Protein AF-A0A3Q0J5Z3-F1 (afdb_monomer_lite)

Structure (mmCIF, N/CA/C/O backbone):
data_AF-A0A3Q0J5Z3-F1
#
_entry.id   AF-A0A3Q0J5Z3-F1
#
loop_
_atom_site.group_PDB
_atom_site.id
_atom_site.type_symbol
_atom_site.label_atom_id
_atom_site.label_alt_id
_atom_site.label_comp_id
_atom_site.label_asym_id
_atom_site.label_entity_id
_atom_site.label_seq_id
_atom_site.pdbx_PDB_ins_code
_atom_site.Cartn_x
_atom_site.Cartn_y
_atom_site.Cartn_z
_atom_site.occupancy
_atom_site.B_iso_or_equiv
_atom_site.auth_seq_id
_atom_site.auth_comp_id
_atom_site.auth_asym_id
_atom_site.auth_atom_id
_atom_site.pdbx_PDB_model_num
ATOM 1 N N . MET A 1 1 ? -0.106 -13.031 11.931 1.00 62.97 1 MET A N 1
ATOM 2 C CA . MET A 1 1 ? -0.345 -12.508 13.296 1.00 62.97 1 MET A CA 1
ATOM 3 C C . MET A 1 1 ? 0.095 -11.054 13.421 1.00 62.97 1 MET A C 1
ATOM 5 O O . MET A 1 1 ? -0.716 -10.249 13.843 1.00 62.97 1 MET A O 1
ATOM 9 N N . ARG A 1 2 ? 1.310 -10.703 12.974 1.00 86.50 2 ARG A N 1
ATOM 10 C CA . ARG A 1 2 ? 1.838 -9.328 13.025 1.00 86.50 2 ARG A CA 1
ATOM 11 C C . ARG A 1 2 ? 0.984 -8.279 12.298 1.00 86.50 2 ARG A C 1
ATOM 13 O O . ARG A 1 2 ? 0.649 -7.278 12.906 1.00 86.50 2 ARG A O 1
ATOM 20 N N . ASP A 1 3 ? 0.550 -8.560 11.065 1.00 90.50 3 ASP A N 1
ATOM 21 C CA . ASP A 1 3 ? -0.292 -7.625 10.293 1.00 90.50 3 ASP A CA 1
ATOM 22 C C . ASP A 1 3 ? -1.562 -7.201 11.041 1.00 90.50 3 ASP A C 1
ATOM 24 O O . ASP A 1 3 ? -1.978 -6.062 10.924 1.00 90.50 3 A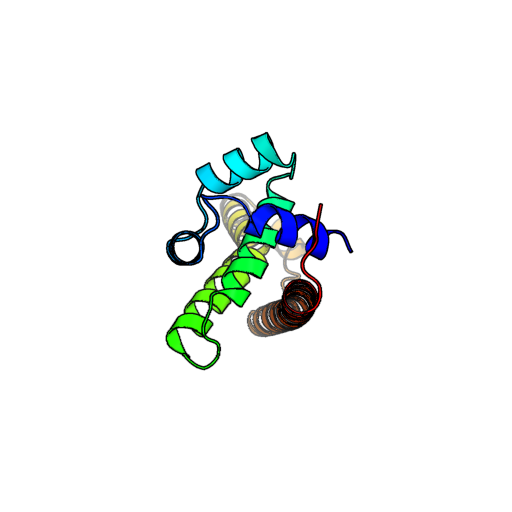SP A O 1
ATOM 28 N N . TYR A 1 4 ? -2.172 -8.102 11.815 1.00 91.50 4 TYR A N 1
ATOM 29 C CA . TYR A 1 4 ? -3.366 -7.792 12.602 1.00 91.50 4 TYR A CA 1
ATOM 30 C C . TYR A 1 4 ? -3.065 -6.754 13.690 1.00 91.50 4 TYR A C 1
ATOM 32 O O . TYR A 1 4 ? -3.747 -5.740 13.753 1.00 91.50 4 TYR A O 1
ATOM 40 N N . VAL A 1 5 ? -2.007 -6.964 14.480 1.00 91.25 5 VAL A N 1
ATOM 41 C CA . VAL A 1 5 ? -1.611 -6.040 15.557 1.00 91.25 5 VAL A CA 1
ATOM 42 C C . VAL A 1 5 ? -1.190 -4.686 14.984 1.00 91.25 5 VAL A C 1
ATOM 44 O O . VAL A 1 5 ? -1.669 -3.648 15.435 1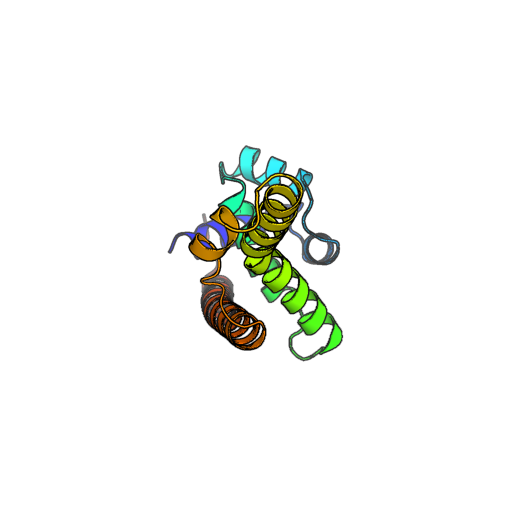.00 91.25 5 VAL A O 1
ATOM 47 N N . ASP A 1 6 ? -0.344 -4.695 13.949 1.00 93.06 6 ASP A N 1
ATOM 48 C CA . ASP A 1 6 ? 0.153 -3.471 13.316 1.00 93.06 6 ASP A CA 1
ATOM 49 C C . ASP A 1 6 ? -1.008 -2.655 12.712 1.00 93.06 6 ASP A C 1
ATOM 51 O O . ASP A 1 6 ? -1.075 -1.441 12.890 1.00 93.06 6 ASP A O 1
ATOM 55 N N . VAL A 1 7 ? -1.966 -3.315 12.047 1.00 94.31 7 VAL A N 1
ATOM 56 C CA . VAL A 1 7 ? -3.162 -2.666 11.483 1.00 94.31 7 VAL A CA 1
ATOM 57 C C . VAL A 1 7 ? -4.068 -2.113 12.575 1.00 94.31 7 VAL A C 1
ATOM 59 O O . VAL A 1 7 ? -4.520 -0.977 12.448 1.00 94.31 7 VAL A O 1
ATOM 62 N N . SER A 1 8 ? -4.324 -2.868 13.646 1.00 92.06 8 SER A N 1
ATOM 63 C CA . SER A 1 8 ? -5.169 -2.399 14.747 1.00 92.06 8 SER A CA 1
ATOM 64 C C . SER A 1 8 ? -4.581 -1.191 15.472 1.00 92.06 8 SER A C 1
ATOM 66 O O . SER A 1 8 ? -5.330 -0.296 15.854 1.00 92.06 8 SER A O 1
ATOM 68 N N . ASN A 1 9 ? -3.258 -1.134 15.635 1.00 91.94 9 ASN A N 1
ATOM 69 C CA . ASN A 1 9 ? -2.593 0.017 16.241 1.00 91.94 9 ASN A CA 1
ATOM 70 C C . ASN A 1 9 ? -2.589 1.224 15.295 1.00 91.94 9 ASN A C 1
ATOM 72 O O . ASN A 1 9 ? -2.968 2.317 15.706 1.00 91.94 9 ASN A O 1
ATOM 76 N N . CYS A 1 10 ? -2.253 1.032 14.013 1.00 92.31 10 CYS A N 1
ATOM 77 C CA . CYS A 1 10 ? -2.273 2.122 13.033 1.00 92.31 10 CYS A CA 1
ATOM 78 C C . CYS A 1 10 ? -3.680 2.683 12.790 1.00 92.31 10 CYS A C 1
ATOM 80 O O . CYS A 1 10 ? -3.813 3.871 12.524 1.00 92.31 10 CYS A O 1
ATOM 82 N N . ALA A 1 11 ? -4.734 1.868 12.903 1.00 89.75 11 ALA A N 1
ATOM 83 C CA . ALA A 1 11 ? -6.117 2.324 12.746 1.00 89.75 11 ALA A CA 1
ATOM 84 C C . ALA A 1 11 ? -6.537 3.377 13.790 1.00 89.75 11 ALA A C 1
ATOM 86 O O . ALA A 1 11 ? -7.486 4.118 13.550 1.00 89.75 11 ALA A O 1
ATOM 87 N N . LYS A 1 12 ? -5.843 3.445 14.935 1.00 89.38 12 LYS A N 1
ATOM 88 C CA . LYS A 1 12 ? -6.097 4.416 16.012 1.00 89.38 12 LYS A CA 1
ATOM 89 C C . LYS A 1 12 ? -5.357 5.746 15.800 1.00 89.38 12 LYS A C 1
ATOM 91 O O . LYS A 1 12 ? -5.614 6.703 16.524 1.00 89.38 12 LYS A O 1
ATOM 96 N N . LEU A 1 13 ? -4.444 5.816 14.828 1.00 90.56 13 LEU A N 1
ATOM 97 C CA . LEU A 1 13 ? -3.636 7.005 14.559 1.00 90.56 13 LEU A CA 1
ATOM 98 C C . LEU A 1 13 ? -4.428 8.055 13.774 1.00 90.56 13 LEU A C 1
ATOM 100 O O . LEU A 1 13 ? -5.106 7.754 12.792 1.00 90.56 13 LEU A O 1
ATOM 104 N N . THR A 1 14 ? -4.262 9.321 14.147 1.00 86.31 14 THR A N 1
ATOM 105 C CA . THR A 1 14 ? -4.957 10.462 13.524 1.00 86.31 14 THR A CA 1
ATOM 106 C C . THR A 1 14 ? -4.628 10.637 12.037 1.00 86.31 14 THR A C 1
ATOM 108 O O . THR A 1 14 ? -5.508 10.967 11.245 1.00 86.31 14 THR A O 1
ATOM 111 N N . GLY A 1 15 ? -3.386 10.358 11.622 1.00 86.88 15 GLY A N 1
ATOM 112 C CA . GLY A 1 15 ? -2.942 10.446 10.223 1.00 86.88 15 GLY A CA 1
ATOM 113 C C . GLY A 1 15 ? -3.373 9.273 9.338 1.00 86.88 15 GLY A C 1
ATOM 114 O O . GLY A 1 15 ? -3.012 9.225 8.164 1.00 86.88 15 GLY A O 1
ATOM 115 N N . TRP A 1 16 ? -4.126 8.319 9.889 1.00 92.12 16 TRP A N 1
ATOM 116 C CA . TRP A 1 16 ? -4.512 7.068 9.234 1.00 92.12 16 TRP A CA 1
ATOM 117 C C . TRP A 1 16 ? -6.029 6.935 9.057 1.00 92.12 16 TRP A C 1
ATOM 119 O O . TRP A 1 16 ? -6.544 5.834 8.856 1.00 92.12 16 TRP A O 1
ATOM 129 N N . SER A 1 17 ? -6.743 8.066 9.081 1.00 90.81 17 SER A N 1
ATOM 130 C CA . SER A 1 17 ? -8.174 8.120 8.787 1.00 90.81 17 SER A CA 1
ATOM 131 C C . SER A 1 17 ? -8.485 7.660 7.358 1.00 90.81 17 SER A C 1
ATOM 133 O O . SER A 1 17 ? -7.624 7.639 6.470 1.00 90.81 17 SER A O 1
ATOM 135 N N . LYS A 1 18 ? -9.753 7.322 7.107 1.00 90.62 18 LYS A N 1
ATOM 136 C CA . LYS A 1 18 ? -10.231 6.884 5.790 1.00 90.62 18 LYS A CA 1
ATOM 137 C C . LYS A 1 18 ? -9.880 7.890 4.689 1.00 90.62 18 LYS A C 1
ATOM 139 O O . LYS A 1 18 ? -9.452 7.492 3.608 1.00 90.62 18 LYS A O 1
ATOM 144 N N . GLU A 1 19 ? -10.022 9.177 4.971 1.00 91.19 19 GLU A N 1
ATOM 145 C CA . GLU A 1 19 ? -9.778 10.281 4.042 1.00 91.19 19 GLU A CA 1
ATOM 146 C C . GLU A 1 19 ? -8.290 10.378 3.684 1.00 91.19 19 GLU A C 1
ATOM 148 O O . GLU A 1 19 ? -7.945 10.490 2.507 1.00 91.19 19 GLU A O 1
ATOM 153 N N . GLN A 1 20 ? -7.405 10.249 4.678 1.00 92.25 20 GLN A N 1
ATOM 154 C CA . GLN A 1 20 ? -5.952 10.267 4.472 1.00 92.25 20 GLN A CA 1
ATOM 155 C C . GLN A 1 20 ? -5.481 9.046 3.678 1.00 92.25 20 GLN A C 1
ATOM 157 O O . GLN A 1 20 ? -4.701 9.167 2.733 1.00 92.25 20 GLN A O 1
ATOM 162 N N . LEU A 1 21 ? -6.027 7.866 3.989 1.00 93.25 21 LEU A N 1
ATOM 163 C CA . LEU A 1 21 ? -5.771 6.651 3.217 1.00 93.25 21 LEU A CA 1
ATOM 164 C C . LEU A 1 21 ? -6.191 6.843 1.754 1.00 93.25 21 LEU A C 1
ATOM 166 O O . LEU A 1 21 ? -5.480 6.413 0.841 1.00 93.25 21 LEU A O 1
ATOM 170 N N . VAL A 1 22 ? -7.333 7.500 1.521 1.00 90.88 22 VAL A N 1
ATOM 171 C CA . VAL A 1 22 ? -7.837 7.778 0.174 1.00 90.88 22 VAL A CA 1
ATOM 172 C C . VAL A 1 22 ? -6.943 8.736 -0.599 1.00 90.88 22 VAL A C 1
ATOM 174 O O . VAL A 1 22 ? -6.646 8.448 -1.763 1.00 90.88 22 VAL A O 1
ATOM 177 N N . ALA A 1 23 ? -6.487 9.806 0.055 1.00 91.44 23 ALA A N 1
ATOM 178 C CA . ALA A 1 23 ? -5.604 10.820 -0.514 1.00 91.44 23 ALA A CA 1
ATOM 179 C C . ALA A 1 23 ? -4.252 10.245 -0.968 1.00 91.44 23 ALA A C 1
ATOM 181 O O . ALA A 1 23 ? -3.683 10.699 -1.961 1.00 91.44 23 ALA A O 1
ATOM 182 N N . GLY A 1 24 ? -3.767 9.204 -0.291 1.00 91.62 24 GLY A N 1
ATOM 183 C CA . GLY A 1 24 ? -2.608 8.436 -0.716 1.00 91.62 24 GLY A CA 1
ATOM 184 C C . GLY A 1 24 ? -1.555 8.290 0.372 1.00 91.62 24 GLY A C 1
ATOM 185 O O . GLY A 1 24 ? -1.586 8.926 1.417 1.00 91.62 24 GLY A O 1
ATOM 186 N N . TYR A 1 25 ? -0.581 7.427 0.106 1.00 93.31 25 TYR A N 1
ATOM 187 C CA . TYR A 1 25 ? 0.488 7.149 1.055 1.00 93.31 25 TYR A CA 1
ATOM 188 C C . TYR A 1 25 ? 1.562 8.236 1.025 1.00 93.31 25 TYR A C 1
ATOM 190 O O . TYR A 1 25 ? 2.227 8.417 0.000 1.00 93.31 25 TYR A O 1
ATOM 198 N N . THR A 1 26 ? 1.768 8.906 2.157 1.00 93.38 26 THR A N 1
ATOM 199 C CA . THR A 1 26 ? 2.715 10.019 2.280 1.00 93.38 26 THR A CA 1
ATOM 200 C C . THR A 1 26 ? 3.911 9.668 3.177 1.00 93.38 26 THR A C 1
ATOM 202 O O . THR A 1 26 ? 3.804 8.808 4.055 1.00 93.38 26 THR A O 1
ATOM 205 N N . PRO A 1 27 ? 5.062 10.352 3.022 1.00 92.31 27 PRO A N 1
ATOM 206 C CA . PRO A 1 27 ? 6.192 10.208 3.947 1.00 92.31 27 PRO A CA 1
ATOM 207 C C . PRO A 1 27 ? 5.854 10.597 5.395 1.00 92.31 27 PRO A C 1
ATOM 209 O O . PRO A 1 27 ? 6.472 10.089 6.326 1.00 92.31 27 PRO A O 1
ATOM 212 N N . ALA A 1 28 ? 4.859 11.466 5.603 1.00 92.12 28 ALA A N 1
ATOM 213 C CA . ALA A 1 28 ? 4.388 11.825 6.938 1.00 92.12 28 ALA A CA 1
ATOM 214 C C . ALA A 1 28 ? 3.762 10.622 7.663 1.00 92.12 28 ALA A C 1
ATOM 216 O O . ALA A 1 28 ? 4.041 10.413 8.841 1.00 92.12 28 ALA A O 1
ATOM 217 N N . MET A 1 29 ? 3.007 9.777 6.946 1.00 93.25 29 MET A N 1
ATOM 218 C CA . MET A 1 29 ? 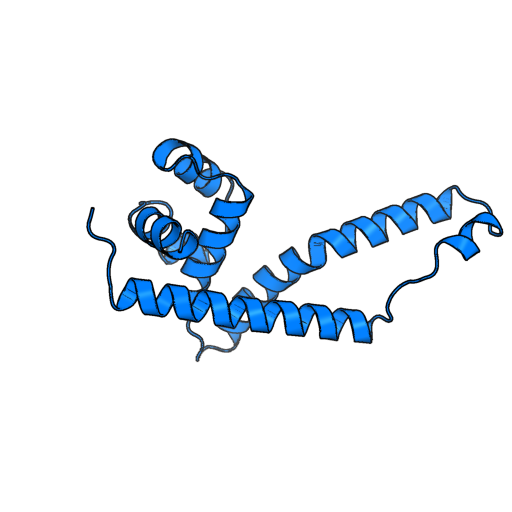2.461 8.532 7.504 1.00 93.25 29 MET A CA 1
ATOM 219 C C . MET A 1 29 ? 3.573 7.562 7.922 1.00 93.25 29 MET A C 1
ATOM 221 O O . MET A 1 29 ? 3.468 6.921 8.965 1.00 93.25 29 MET A O 1
ATOM 225 N N . GLU A 1 30 ? 4.651 7.467 7.130 1.00 93.50 30 GLU A N 1
ATOM 226 C CA . GLU A 1 30 ? 5.839 6.666 7.477 1.00 93.50 30 GLU A CA 1
ATOM 227 C C . GLU A 1 30 ? 6.488 7.162 8.765 1.00 93.50 30 GLU A C 1
ATOM 229 O O . GLU A 1 30 ? 6.782 6.362 9.652 1.00 93.50 30 GLU A O 1
ATOM 234 N N . LYS A 1 31 ? 6.691 8.480 8.863 1.00 93.31 31 LYS A N 1
ATOM 235 C CA . LYS A 1 31 ? 7.298 9.118 10.028 1.00 93.31 31 LYS A CA 1
ATOM 236 C C . LYS A 1 31 ? 6.462 8.881 11.285 1.00 93.31 31 LYS A C 1
ATOM 238 O O . LYS A 1 31 ? 7.014 8.420 12.277 1.00 93.31 31 LYS A O 1
ATOM 243 N N . GLN A 1 32 ? 5.148 9.099 11.213 1.00 93.50 32 GLN A N 1
ATOM 244 C CA . GLN A 1 32 ? 4.244 8.902 12.347 1.00 93.50 32 GLN A CA 1
ATOM 245 C C . GLN A 1 32 ? 4.314 7.467 12.887 1.00 93.50 32 GLN A C 1
ATOM 247 O O . GLN A 1 32 ? 4.532 7.245 14.074 1.00 93.50 32 GLN A O 1
ATOM 252 N N . VAL A 1 33 ? 4.191 6.472 12.006 1.00 94.06 33 VAL A N 1
ATOM 253 C CA . VAL A 1 33 ? 4.213 5.064 12.423 1.00 94.06 33 VAL A CA 1
ATOM 254 C C . VAL A 1 33 ? 5.587 4.644 12.941 1.00 94.06 33 VAL A C 1
ATOM 256 O O . VAL A 1 33 ? 5.679 3.832 13.863 1.00 94.06 33 VAL A O 1
ATOM 259 N N . TYR A 1 34 ? 6.665 5.182 12.375 1.00 94.00 34 TYR A N 1
ATOM 260 C CA . TYR A 1 34 ? 8.002 4.928 12.893 1.00 94.00 34 TYR A CA 1
ATOM 261 C C . TYR A 1 34 ? 8.196 5.543 14.283 1.00 94.00 34 TYR A C 1
ATOM 263 O O . TYR A 1 34 ? 8.781 4.906 15.153 1.00 94.00 34 TYR A O 1
ATOM 271 N N . GLU A 1 35 ? 7.705 6.756 14.523 1.00 93.44 35 GLU A N 1
ATOM 272 C CA . GLU A 1 35 ? 7.857 7.443 15.805 1.00 93.44 35 GLU A CA 1
ATOM 273 C C . GLU A 1 35 ? 7.026 6.779 16.907 1.00 93.44 35 GLU A C 1
ATOM 275 O O . GLU A 1 35 ? 7.583 6.463 17.962 1.00 93.44 35 GLU A O 1
ATOM 280 N N . GLU A 1 36 ? 5.755 6.482 16.632 1.00 93.50 36 GLU A N 1
ATOM 281 C CA . GLU A 1 36 ? 4.797 5.971 17.619 1.00 93.50 36 GLU A CA 1
ATOM 282 C C . GLU A 1 36 ? 4.852 4.445 17.793 1.00 93.50 36 GLU A C 1
ATOM 284 O O . GLU A 1 36 ? 4.781 3.945 18.913 1.00 93.50 36 GLU A O 1
ATOM 289 N N . LEU A 1 37 ? 5.012 3.687 16.701 1.00 92.19 37 LEU A N 1
ATOM 290 C CA . LEU A 1 37 ? 4.876 2.220 16.696 1.00 92.19 37 LEU A CA 1
ATOM 291 C C . LEU A 1 37 ? 6.162 1.480 16.304 1.00 92.19 37 LEU A C 1
ATOM 293 O O . LEU A 1 37 ? 6.183 0.249 16.273 1.00 92.19 37 LEU A O 1
ATOM 297 N N . LYS A 1 38 ? 7.240 2.211 15.986 1.00 94.12 38 LYS A N 1
ATOM 298 C CA . LYS A 1 38 ? 8.546 1.658 15.582 1.00 94.12 38 LYS A CA 1
ATOM 299 C C . LYS A 1 38 ? 8.470 0.693 14.388 1.00 94.12 38 LYS A C 1
ATOM 301 O O . LYS A 1 38 ? 9.331 -0.178 14.241 1.00 94.12 38 LYS A O 1
ATOM 306 N N . LEU A 1 39 ? 7.473 0.835 13.505 1.00 94.00 39 LEU A N 1
ATOM 307 C CA . LEU A 1 39 ? 7.387 -0.007 12.305 1.00 94.00 39 LEU A CA 1
ATOM 308 C C . LEU A 1 39 ? 8.307 0.518 11.202 1.00 94.00 39 LEU A C 1
ATOM 310 O O . LEU A 1 39 ? 8.424 1.720 10.964 1.00 94.00 39 LEU A O 1
ATOM 314 N N . CYS A 1 40 ? 8.942 -0.400 10.478 1.00 93.38 40 CYS A N 1
ATOM 315 C CA . CYS A 1 40 ? 9.776 -0.042 9.340 1.00 93.38 40 CYS A CA 1
ATOM 316 C C . CYS A 1 40 ? 8.930 0.341 8.117 1.00 93.38 40 CYS A C 1
ATOM 318 O O . CYS A 1 40 ? 7.763 -0.030 7.982 1.00 93.38 40 CYS A O 1
ATOM 320 N N . LYS A 1 41 ? 9.562 0.992 7.137 1.00 92.56 41 LYS A N 1
ATOM 321 C CA . LYS A 1 41 ? 8.929 1.429 5.883 1.00 92.56 41 LYS A CA 1
ATOM 322 C C . LYS A 1 41 ? 8.126 0.338 5.161 1.00 92.56 41 LYS A C 1
ATOM 324 O O . LYS A 1 41 ? 7.037 0.594 4.653 1.00 92.56 41 LYS A O 1
ATOM 329 N N . LYS A 1 42 ? 8.648 -0.894 5.110 1.00 92.00 42 LYS A N 1
ATOM 330 C CA . LYS A 1 42 ? 7.949 -2.021 4.464 1.00 92.00 42 LYS A CA 1
ATOM 331 C C . LYS A 1 42 ? 6.668 -2.401 5.214 1.00 92.00 42 LYS A C 1
ATOM 333 O O . LYS A 1 42 ? 5.667 -2.710 4.573 1.00 92.00 42 LYS A O 1
ATOM 338 N N . GLN A 1 43 ? 6.700 -2.358 6.546 1.00 93.69 43 GLN A N 1
ATOM 339 C CA . GLN A 1 43 ? 5.548 -2.648 7.402 1.00 93.69 43 GLN A CA 1
ATOM 340 C C . GLN A 1 43 ? 4.506 -1.539 7.298 1.00 93.69 43 GLN A C 1
ATOM 342 O O . GLN A 1 43 ? 3.359 -1.835 6.986 1.00 93.69 43 GLN A O 1
ATOM 347 N N . ALA A 1 44 ? 4.917 -0.273 7.423 1.00 94.75 44 ALA A N 1
ATOM 348 C CA . ALA A 1 44 ? 4.030 0.876 7.250 1.00 94.75 44 ALA A CA 1
ATOM 349 C C . ALA A 1 44 ? 3.305 0.825 5.896 1.00 94.75 44 ALA A C 1
ATOM 351 O O . ALA A 1 44 ? 2.081 0.932 5.832 1.00 94.75 44 ALA A O 1
ATOM 352 N N . ARG A 1 45 ? 4.027 0.536 4.804 1.00 94.69 45 ARG A N 1
ATOM 353 C CA . ARG A 1 45 ? 3.405 0.407 3.481 1.00 94.69 45 ARG A CA 1
ATOM 354 C C . ARG A 1 45 ? 2.380 -0.727 3.411 1.00 94.69 45 ARG A C 1
ATOM 356 O O . ARG A 1 45 ? 1.339 -0.565 2.778 1.00 94.69 45 ARG A O 1
ATOM 363 N N . ARG A 1 46 ? 2.669 -1.872 4.032 1.00 95.00 46 ARG A N 1
ATOM 364 C CA . ARG A 1 46 ? 1.755 -3.021 4.075 1.00 95.00 46 ARG A CA 1
ATOM 365 C C . ARG A 1 46 ? 0.488 -2.694 4.864 1.00 95.00 46 ARG A C 1
ATOM 367 O O . ARG A 1 46 ? -0.606 -2.937 4.368 1.00 95.00 46 ARG A O 1
ATOM 374 N N . VAL A 1 47 ? 0.636 -2.079 6.036 1.00 95.50 47 VAL A N 1
ATOM 375 C CA . VAL A 1 47 ? -0.486 -1.636 6.873 1.00 95.50 47 VAL A CA 1
ATOM 376 C C . VAL A 1 47 ? -1.355 -0.620 6.130 1.00 95.50 47 VAL A C 1
ATOM 378 O O . VAL A 1 47 ? -2.578 -0.752 6.130 1.00 95.50 47 VAL A O 1
ATOM 381 N N . TYR A 1 48 ? -0.738 0.324 5.407 1.00 96.44 48 TYR A N 1
ATOM 382 C CA . TYR A 1 48 ? -1.455 1.289 4.566 1.00 96.44 48 TYR A CA 1
ATOM 383 C C . TYR A 1 48 ? -2.334 0.593 3.534 1.00 96.44 48 TYR A C 1
ATOM 385 O O . TYR A 1 48 ? -3.495 0.950 3.381 1.00 96.44 48 TYR A O 1
ATOM 393 N N . GLU A 1 49 ? -1.824 -0.420 2.839 1.00 96.25 49 GLU A N 1
ATOM 394 C CA . GLU A 1 49 ? -2.612 -1.111 1.818 1.00 96.25 49 GLU A CA 1
ATOM 395 C C . GLU A 1 49 ? -3.767 -1.928 2.397 1.00 96.25 49 GLU A C 1
ATOM 397 O O . GLU A 1 49 ? -4.812 -2.024 1.753 1.00 96.25 49 GLU A O 1
ATOM 402 N N . ILE A 1 50 ? -3.596 -2.497 3.594 1.00 96.19 50 ILE A N 1
ATOM 403 C CA . ILE A 1 50 ? -4.661 -3.225 4.293 1.00 96.19 50 ILE A CA 1
ATOM 404 C C . ILE A 1 50 ? -5.767 -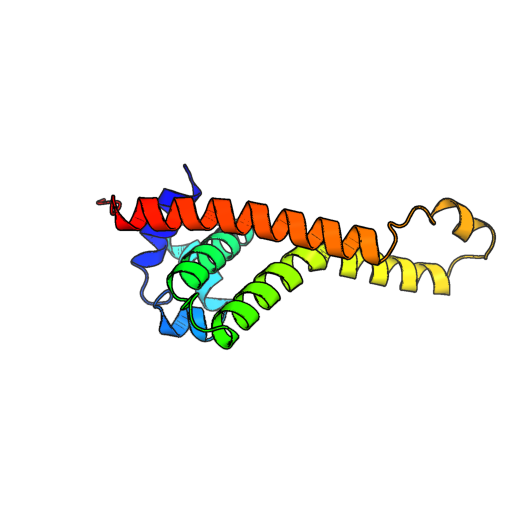2.250 4.706 1.00 96.19 50 ILE A C 1
ATOM 406 O O . ILE A 1 50 ? -6.933 -2.455 4.368 1.00 96.19 50 ILE A O 1
ATOM 410 N N . LEU A 1 51 ? -5.410 -1.154 5.377 1.00 95.06 51 LEU A N 1
ATOM 411 C CA . LEU A 1 51 ? -6.378 -0.141 5.800 1.00 95.06 51 LEU A CA 1
ATOM 412 C C . LEU A 1 51 ? -7.035 0.548 4.597 1.00 95.06 51 LEU A C 1
ATOM 414 O O . LEU A 1 51 ? -8.247 0.757 4.588 1.00 95.06 51 LEU A O 1
ATOM 418 N N . ARG A 1 52 ? -6.273 0.808 3.527 1.00 95.81 52 ARG A N 1
ATOM 419 C CA . ARG A 1 52 ? -6.799 1.357 2.273 1.00 95.81 52 ARG A CA 1
ATOM 420 C C . ARG A 1 52 ? -7.815 0.426 1.620 1.00 95.81 52 ARG A C 1
ATOM 422 O O . ARG A 1 52 ? -8.818 0.924 1.113 1.00 95.81 52 ARG A O 1
ATOM 429 N N . LEU A 1 53 ? -7.590 -0.891 1.634 1.00 95.44 53 LEU A N 1
ATOM 430 C CA . LEU A 1 53 ? -8.570 -1.866 1.147 1.00 95.44 53 LEU A CA 1
ATOM 431 C C . LEU A 1 53 ? -9.841 -1.836 1.997 1.00 95.44 53 LEU A C 1
ATOM 433 O O . LEU A 1 53 ? -10.931 -1.773 1.444 1.00 95.44 53 LEU A O 1
ATOM 437 N N . GLY A 1 54 ? -9.706 -1.796 3.326 1.00 93.06 54 GLY A N 1
ATOM 438 C CA . GLY A 1 54 ? -10.849 -1.676 4.238 1.00 93.06 54 GLY A CA 1
ATOM 439 C C . GLY A 1 54 ? -11.658 -0.385 4.045 1.00 93.06 54 GLY A C 1
ATOM 440 O O . GLY A 1 54 ? -12.868 -0.383 4.256 1.00 93.06 54 GLY A O 1
ATOM 441 N N . ALA A 1 55 ? -10.999 0.689 3.603 1.00 92.69 55 ALA A N 1
ATOM 442 C CA . ALA A 1 55 ? -11.596 1.976 3.250 1.00 92.69 55 ALA A CA 1
ATOM 443 C C . ALA A 1 55 ? -12.217 2.025 1.839 1.00 92.69 55 ALA A C 1
ATOM 445 O O . ALA A 1 55 ? -12.957 2.963 1.541 1.00 92.69 55 ALA A O 1
ATOM 446 N N . THR A 1 56 ? -11.897 1.068 0.965 1.00 92.69 56 THR A N 1
ATOM 447 C CA . THR A 1 56 ? -12.313 1.053 -0.446 1.00 92.69 56 THR A CA 1
ATOM 448 C C . THR A 1 56 ? -13.667 0.369 -0.591 1.00 92.69 56 THR A C 1
ATOM 450 O O . THR A 1 56 ? -13.847 -0.758 -0.126 1.00 92.69 56 THR A O 1
ATOM 453 N N . ASN A 1 57 ? -14.616 1.001 -1.285 1.00 90.81 57 ASN A N 1
ATOM 454 C CA . ASN A 1 57 ? -15.868 0.333 -1.620 1.00 90.81 57 ASN A CA 1
ATOM 455 C C . ASN A 1 57 ? -15.646 -0.662 -2.771 1.00 90.81 57 ASN A C 1
ATOM 457 O O . ASN A 1 57 ? -15.510 -0.265 -3.927 1.00 90.81 57 ASN A O 1
ATOM 461 N N . MET A 1 58 ? -15.645 -1.963 -2.471 1.00 89.31 58 MET A N 1
ATOM 462 C CA . MET A 1 58 ? -15.441 -3.014 -3.480 1.00 89.31 58 MET A CA 1
ATOM 463 C C . MET A 1 58 ? -16.573 -3.099 -4.516 1.00 89.31 58 MET A C 1
ATOM 465 O O . MET A 1 58 ? -16.341 -3.586 -5.620 1.00 89.31 58 MET A O 1
ATOM 469 N N . ASN A 1 59 ? -17.765 -2.584 -4.199 1.00 91.38 59 ASN A N 1
ATOM 470 C CA . ASN A 1 59 ? -18.876 -2.497 -5.150 1.00 91.38 59 ASN A CA 1
ATOM 471 C C . ASN A 1 59 ? -18.718 -1.307 -6.113 1.00 91.38 59 ASN A C 1
ATOM 473 O O . ASN A 1 59 ? -19.372 -1.257 -7.153 1.00 91.38 59 ASN A O 1
ATOM 477 N N . ASN A 1 60 ? -17.830 -0.355 -5.799 1.00 94.00 60 ASN A N 1
ATOM 478 C CA . ASN A 1 60 ? -17.461 0.727 -6.700 1.00 94.00 60 ASN A CA 1
ATOM 479 C C . ASN A 1 60 ? -16.255 0.310 -7.556 1.00 94.00 60 ASN A C 1
ATOM 481 O O . ASN A 1 60 ? -15.103 0.337 -7.116 1.00 94.00 60 ASN A O 1
ATOM 485 N N . SER A 1 61 ? -16.521 -0.025 -8.820 1.00 93.06 61 SER A N 1
ATOM 486 C CA . SER A 1 61 ? -15.494 -0.445 -9.785 1.00 93.06 61 SER A CA 1
ATOM 487 C C . SER A 1 61 ? -14.352 0.572 -9.938 1.00 93.06 61 SER A C 1
ATOM 489 O O . SER A 1 61 ? -13.193 0.182 -10.088 1.00 93.06 61 SER A O 1
ATOM 491 N N . SER A 1 62 ? -14.645 1.876 -9.849 1.00 94.38 62 SER A N 1
ATOM 492 C CA . SER A 1 62 ? -13.629 2.929 -9.970 1.00 94.38 62 SER A CA 1
ATOM 493 C C . SER A 1 62 ? -12.670 2.932 -8.778 1.00 94.38 62 SER A C 1
ATOM 495 O O . SER A 1 62 ? -11.453 2.853 -8.959 1.00 94.38 62 SER A O 1
ATOM 497 N N . GLU A 1 63 ? -13.205 2.939 -7.555 1.00 92.62 63 GLU A N 1
ATOM 498 C CA . GLU A 1 63 ? -12.396 2.911 -6.330 1.00 92.62 63 GLU A CA 1
ATOM 499 C C . GLU A 1 63 ? -11.571 1.625 -6.230 1.00 92.62 63 GLU A C 1
ATOM 501 O O . GLU A 1 63 ? -10.364 1.663 -5.972 1.00 92.62 63 GLU A O 1
ATOM 506 N N . TYR A 1 64 ? -12.195 0.479 -6.511 1.00 95.06 64 TYR A N 1
ATOM 507 C CA . TYR A 1 64 ? -11.506 -0.803 -6.499 1.00 95.06 64 TYR A CA 1
ATOM 508 C C . TYR A 1 64 ? -10.392 -0.869 -7.553 1.00 95.06 64 TYR A C 1
ATOM 510 O O . TYR A 1 64 ? -9.292 -1.359 -7.279 1.00 95.06 64 TYR A O 1
ATOM 518 N N . LYS A 1 65 ? -10.621 -0.312 -8.750 1.00 94.88 65 LYS A N 1
ATOM 519 C CA . LYS A 1 65 ? -9.590 -0.200 -9.791 1.00 94.88 65 LYS A CA 1
ATOM 520 C C . LYS A 1 65 ? -8.419 0.666 -9.331 1.00 94.88 65 LYS A C 1
ATOM 522 O O . LYS A 1 65 ? -7.273 0.261 -9.535 1.00 94.88 65 LYS A O 1
ATOM 527 N N . GLN A 1 66 ? -8.677 1.816 -8.707 1.00 94.31 66 GLN A N 1
ATOM 528 C CA . GLN A 1 66 ? -7.623 2.688 -8.172 1.00 94.31 66 GLN A CA 1
ATOM 529 C C . GLN A 1 66 ? -6.774 1.957 -7.126 1.00 94.31 66 GLN A C 1
ATOM 531 O O . GLN A 1 66 ? -5.544 1.948 -7.222 1.00 94.31 66 GLN A O 1
ATOM 536 N N . TYR A 1 67 ? -7.423 1.267 -6.185 1.00 95.69 67 TYR A N 1
ATOM 537 C CA . TYR A 1 67 ? -6.744 0.431 -5.199 1.00 95.69 67 TYR A CA 1
ATOM 538 C C . TYR A 1 67 ? -5.886 -0.661 -5.861 1.00 95.69 67 TYR A C 1
ATOM 540 O O . TYR A 1 67 ? -4.689 -0.783 -5.585 1.00 95.69 67 TYR A O 1
ATOM 548 N N . ARG A 1 68 ? -6.468 -1.429 -6.789 1.00 95.69 68 ARG A N 1
ATOM 549 C CA . ARG A 1 68 ? -5.777 -2.515 -7.497 1.00 95.69 68 ARG A CA 1
ATOM 550 C C . ARG A 1 68 ? -4.536 -2.017 -8.232 1.00 95.69 68 ARG A C 1
ATOM 552 O O . ARG A 1 68 ? -3.492 -2.666 -8.168 1.00 95.69 68 ARG A O 1
ATOM 559 N N . LEU A 1 69 ? -4.635 -0.881 -8.924 1.00 95.06 69 LEU A N 1
ATOM 560 C CA . LEU A 1 69 ? -3.505 -0.280 -9.633 1.00 95.06 69 LEU A CA 1
ATOM 561 C C . LEU A 1 69 ? -2.399 0.148 -8.668 1.00 95.06 69 LEU A C 1
ATOM 563 O O . LEU A 1 69 ? -1.237 -0.153 -8.924 1.00 95.06 69 LEU A O 1
ATOM 567 N N . LEU A 1 70 ? -2.742 0.765 -7.534 1.00 94.62 70 LEU A N 1
ATOM 568 C CA . LEU A 1 70 ? -1.767 1.149 -6.511 1.00 94.62 70 LEU A CA 1
ATOM 569 C C . LEU A 1 70 ? -0.938 -0.055 -6.042 1.00 94.62 70 LEU A C 1
ATOM 571 O O . LEU A 1 70 ? 0.295 0.004 -6.007 1.00 94.62 70 LEU A O 1
ATOM 575 N N . VAL A 1 71 ? -1.611 -1.155 -5.702 1.00 95.81 71 VAL A N 1
ATOM 576 C CA . VAL A 1 71 ? -0.977 -2.371 -5.171 1.00 95.81 71 VAL A CA 1
ATOM 577 C C . VAL A 1 71 ? -0.131 -3.059 -6.244 1.00 95.81 71 VAL A C 1
ATOM 579 O O . VAL A 1 71 ? 1.011 -3.447 -5.969 1.00 95.81 71 VAL A O 1
ATOM 582 N N . LYS A 1 72 ? -0.650 -3.167 -7.476 1.00 95.44 72 LYS A N 1
ATOM 583 C CA . LYS A 1 72 ? 0.063 -3.764 -8.616 1.00 95.44 72 LYS A CA 1
ATOM 584 C C . LYS A 1 72 ? 1.280 -2.951 -9.044 1.00 95.44 72 LYS A C 1
ATOM 586 O O . LYS A 1 72 ? 2.321 -3.542 -9.304 1.00 95.44 72 LYS A O 1
ATOM 591 N N . ASN A 1 73 ? 1.192 -1.622 -9.062 1.00 93.75 73 ASN A N 1
ATOM 592 C CA . ASN A 1 73 ? 2.325 -0.756 -9.395 1.00 93.75 73 ASN A CA 1
ATOM 593 C C . ASN A 1 73 ? 3.491 -0.976 -8.426 1.00 93.75 73 ASN A C 1
ATOM 595 O O . ASN A 1 73 ? 4.640 -1.066 -8.851 1.00 93.75 73 ASN A O 1
ATOM 599 N N . ARG A 1 74 ? 3.199 -1.142 -7.130 1.00 93.50 74 ARG A N 1
ATOM 600 C CA . ARG A 1 74 ? 4.225 -1.467 -6.135 1.00 93.50 74 ARG A CA 1
ATOM 601 C C . ARG A 1 74 ? 4.783 -2.886 -6.311 1.00 93.50 74 ARG A C 1
ATOM 603 O O . ARG A 1 74 ? 5.997 -3.042 -6.244 1.00 93.50 74 ARG A O 1
ATOM 610 N N . LEU A 1 75 ? 3.947 -3.899 -6.561 1.00 93.62 75 LEU A N 1
ATOM 611 C CA . LEU A 1 75 ? 4.432 -5.268 -6.832 1.00 93.62 75 LEU A CA 1
ATOM 612 C C . LEU A 1 75 ? 5.310 -5.333 -8.091 1.00 93.62 75 LEU A C 1
ATOM 614 O O . LEU A 1 75 ? 6.301 -6.049 -8.110 1.00 93.62 75 LEU A O 1
ATOM 618 N N . ASN A 1 76 ? 4.997 -4.532 -9.110 1.00 92.88 76 ASN A N 1
ATOM 619 C CA . ASN A 1 76 ? 5.761 -4.462 -10.355 1.00 92.88 76 ASN A CA 1
ATOM 620 C C . ASN A 1 76 ? 7.025 -3.578 -10.261 1.00 92.88 76 ASN A C 1
ATOM 622 O O . ASN A 1 76 ? 7.839 -3.566 -11.185 1.00 92.88 76 ASN A O 1
ATOM 626 N N . ALA A 1 77 ? 7.215 -2.828 -9.171 1.00 91.25 77 ALA A N 1
ATOM 627 C CA . ALA A 1 77 ? 8.337 -1.900 -9.027 1.00 91.25 77 ALA A CA 1
ATOM 628 C C . ALA A 1 77 ? 9.730 -2.564 -9.114 1.00 91.25 77 ALA A C 1
ATOM 630 O O . ALA A 1 77 ? 10.598 -1.970 -9.755 1.00 91.25 77 ALA A O 1
ATOM 631 N N . PRO A 1 78 ? 9.986 -3.758 -8.531 1.00 87.94 78 PRO A N 1
ATOM 632 C CA . PRO A 1 78 ? 11.257 -4.468 -8.699 1.00 87.94 78 PRO A CA 1
ATOM 633 C C . PRO A 1 78 ? 11.544 -4.780 -10.169 1.00 87.94 78 PRO A C 1
ATOM 635 O O . PRO A 1 78 ? 12.558 -4.343 -10.698 1.00 87.94 78 PRO A O 1
ATOM 638 N N . HIS A 1 79 ? 10.576 -5.374 -10.866 1.00 86.06 79 HIS A N 1
ATOM 639 C CA . HIS A 1 79 ? 10.704 -5.675 -12.289 1.00 86.06 79 HIS A CA 1
ATOM 640 C C . HIS A 1 79 ? 10.987 -4.417 -13.125 1.00 86.06 79 HIS A C 1
ATOM 642 O O . HIS A 1 79 ? 11.798 -4.426 -14.046 1.00 86.06 79 HIS A O 1
ATOM 648 N N . GLN A 1 80 ? 10.341 -3.292 -12.810 1.00 86.00 80 GLN A N 1
ATOM 649 C CA . GLN A 1 80 ? 10.590 -2.046 -13.534 1.00 86.00 80 GLN A CA 1
ATOM 650 C C . GLN A 1 80 ? 12.010 -1.505 -13.311 1.00 86.00 80 GLN A C 1
ATOM 652 O O . GLN A 1 80 ? 12.575 -0.889 -14.218 1.00 86.00 80 GLN A O 1
ATOM 657 N N . LYS A 1 81 ? 12.613 -1.760 -12.143 1.00 86.62 81 LYS A N 1
ATOM 658 C CA . LYS A 1 81 ? 14.034 -1.475 -11.901 1.00 86.62 81 LYS A CA 1
ATOM 659 C C . LYS A 1 81 ? 14.929 -2.387 -12.734 1.00 86.62 81 LYS A C 1
ATOM 661 O O . LYS A 1 81 ? 15.848 -1.866 -13.358 1.00 86.62 81 LYS A O 1
ATOM 666 N N . ASP A 1 82 ? 14.618 -3.677 -12.813 1.00 84.56 82 ASP A N 1
ATOM 667 C CA . ASP A 1 82 ? 15.396 -4.653 -13.587 1.00 84.56 82 ASP A CA 1
ATOM 668 C C . ASP A 1 82 ? 15.374 -4.325 -15.084 1.00 84.56 82 ASP A C 1
ATOM 670 O O . ASP A 1 82 ? 16.423 -4.248 -15.721 1.00 84.56 82 ASP A O 1
ATOM 674 N N . VAL A 1 83 ? 14.202 -3.994 -15.635 1.00 83.12 83 VAL A N 1
ATOM 675 C CA . VAL A 1 83 ? 14.066 -3.531 -17.027 1.00 83.12 83 VAL A CA 1
ATOM 676 C C . VAL A 1 83 ? 14.876 -2.261 -17.274 1.00 83.12 83 VAL A C 1
ATOM 678 O O . VAL A 1 83 ? 15.551 -2.131 -18.294 1.00 83.12 83 VAL A O 1
ATOM 681 N N . ASN A 1 84 ? 14.820 -1.294 -16.357 1.00 85.19 84 ASN A N 1
ATOM 682 C CA . ASN A 1 84 ? 15.587 -0.059 -16.498 1.00 85.19 84 ASN A CA 1
ATOM 683 C C . ASN A 1 84 ? 17.097 -0.307 -16.397 1.00 85.19 84 ASN A C 1
ATOM 685 O O . ASN A 1 84 ? 17.866 0.361 -17.086 1.00 85.19 84 ASN A O 1
ATOM 689 N N . TYR A 1 85 ? 17.516 -1.256 -15.563 1.00 85.00 85 TYR A N 1
ATOM 690 C CA . TYR A 1 85 ? 18.904 -1.677 -15.436 1.00 85.00 85 TYR A CA 1
ATOM 691 C C . TYR A 1 85 ? 19.395 -2.359 -16.719 1.00 85.00 85 TYR A C 1
ATOM 693 O O . TYR A 1 85 ? 20.393 -1.924 -17.288 1.00 85.00 85 TYR A O 1
ATOM 701 N N . GLN A 1 86 ? 18.630 -3.309 -17.262 1.00 81.12 86 GLN A N 1
ATOM 702 C CA . GLN A 1 86 ? 18.918 -3.943 -18.554 1.00 81.12 86 GLN A CA 1
ATOM 703 C C . GLN A 1 86 ? 19.001 -2.918 -19.687 1.00 81.12 86 GLN A C 1
ATOM 705 O O . GLN A 1 86 ? 19.957 -2.916 -20.452 1.00 81.12 86 GLN A O 1
ATOM 710 N N . LYS A 1 87 ? 18.067 -1.960 -19.758 1.00 83.81 87 LYS A N 1
ATOM 711 C CA . LYS A 1 87 ? 18.123 -0.870 -20.749 1.00 83.81 87 LYS A CA 1
ATOM 712 C C . LYS A 1 87 ? 19.397 -0.030 -20.654 1.00 83.81 87 LYS A C 1
ATOM 714 O O . LYS A 1 87 ? 19.826 0.513 -21.667 1.00 83.81 87 LYS A O 1
ATOM 719 N N . ARG A 1 88 ? 19.973 0.133 -19.459 1.00 85.62 88 ARG A N 1
ATOM 720 C CA . ARG A 1 88 ? 21.257 0.828 -19.276 1.00 85.62 88 ARG A CA 1
ATOM 721 C C . ARG A 1 88 ? 22.418 -0.048 -19.734 1.00 85.62 88 ARG A C 1
ATOM 723 O O . ARG A 1 88 ? 23.270 0.452 -20.455 1.00 85.62 88 ARG A O 1
ATOM 730 N N . LEU A 1 89 ? 22.412 -1.334 -19.383 1.00 81.00 89 LEU A N 1
ATOM 731 C CA . LEU A 1 89 ? 23.428 -2.297 -19.816 1.00 81.00 89 LEU A CA 1
ATOM 732 C C . LEU A 1 89 ? 23.479 -2.446 -21.342 1.00 81.00 89 LEU A C 1
ATOM 734 O O . LEU A 1 89 ? 24.561 -2.395 -21.917 1.00 81.00 89 LEU A O 1
ATOM 738 N N . ASN A 1 90 ? 22.326 -2.504 -22.013 1.00 77.75 90 ASN A N 1
ATOM 739 C CA . ASN A 1 90 ? 22.237 -2.619 -23.476 1.00 77.75 90 ASN A CA 1
ATOM 740 C C . ASN A 1 90 ? 22.846 -1.425 -24.227 1.00 77.75 90 ASN A C 1
ATOM 742 O O . ASN A 1 90 ? 23.127 -1.530 -25.414 1.00 77.75 90 ASN A O 1
ATOM 746 N N . LYS A 1 91 ? 23.022 -0.274 -23.566 1.00 81.69 91 LYS A N 1
ATOM 747 C CA . LYS A 1 91 ? 23.691 0.894 -24.160 1.00 81.69 91 LYS A CA 1
ATOM 748 C C . LYS A 1 91 ? 25.216 0.815 -24.077 1.00 81.69 91 LYS A C 1
ATOM 750 O O . LYS A 1 91 ? 25.882 1.608 -24.730 1.00 81.69 91 LYS A O 1
ATOM 755 N N . VAL A 1 92 ? 25.748 -0.071 -23.235 1.00 81.38 92 VAL A N 1
ATOM 756 C CA . VAL A 1 92 ? 27.173 -0.125 -22.874 1.00 81.38 92 VAL A CA 1
ATOM 757 C C . VAL A 1 92 ? 27.823 -1.441 -23.317 1.00 81.38 92 VAL A C 1
ATOM 759 O O . VAL A 1 92 ? 28.998 -1.438 -23.670 1.00 81.38 92 VAL A O 1
ATOM 762 N N . LEU A 1 93 ? 27.080 -2.553 -23.319 1.00 72.94 93 LEU A N 1
ATOM 763 C CA . LEU A 1 93 ? 27.594 -3.893 -23.627 1.00 72.94 93 LEU A CA 1
ATOM 764 C C . LEU A 1 93 ? 27.597 -4.212 -25.127 1.00 72.94 93 LEU A C 1
ATOM 766 O O . LEU A 1 93 ? 26.746 -3.743 -25.886 1.00 72.94 93 LEU A O 1
ATOM 770 N N . LYS A 1 94 ? 28.538 -5.069 -25.540 1.00 73.00 94 LYS A N 1
ATOM 771 C CA . LYS A 1 94 ? 28.617 -5.589 -26.912 1.00 73.00 94 LYS A CA 1
ATOM 772 C C . LYS A 1 94 ? 27.561 -6.691 -27.142 1.00 73.00 94 LYS A C 1
ATOM 774 O O . LYS A 1 94 ? 27.173 -7.374 -26.194 1.00 73.00 94 LYS A O 1
ATOM 779 N N . PRO A 1 95 ? 27.114 -6.931 -28.392 1.00 66.69 95 PRO A N 1
ATOM 780 C CA . PRO A 1 95 ? 26.036 -7.884 -28.702 1.00 66.69 95 PRO A CA 1
ATOM 781 C C . PRO A 1 95 ? 26.295 -9.337 -28.263 1.00 66.69 95 PRO A C 1
ATOM 783 O O . PRO A 1 95 ? 25.351 -10.097 -28.056 1.00 66.69 95 PRO A O 1
ATOM 786 N N . GLU A 1 96 ? 27.560 -9.734 -28.124 1.00 65.00 96 GLU A N 1
ATOM 787 C CA . GLU A 1 96 ? 27.959 -11.087 -27.715 1.00 65.00 96 GLU A CA 1
ATOM 788 C C . GLU A 1 96 ? 27.726 -11.340 -26.217 1.00 65.00 96 GLU A C 1
ATOM 790 O O . GLU A 1 96 ? 27.304 -12.428 -25.835 1.00 65.00 96 GLU A O 1
ATOM 795 N N . GLU A 1 97 ? 27.883 -10.314 -25.377 1.00 64.00 97 GLU A N 1
ATOM 796 C CA . GLU A 1 97 ? 27.666 -10.382 -23.922 1.00 64.00 97 GLU A CA 1
ATOM 797 C C . GLU A 1 97 ? 26.173 -10.292 -23.550 1.00 64.00 97 GLU A C 1
ATOM 799 O O . GLU A 1 97 ? 25.778 -10.603 -22.428 1.00 64.00 97 GLU A O 1
ATOM 804 N N . MET A 1 98 ? 25.321 -9.890 -24.501 1.00 59.19 98 MET A N 1
ATOM 805 C CA . MET A 1 98 ? 23.876 -9.732 -24.310 1.00 59.19 98 MET A CA 1
ATOM 806 C C . MET A 1 98 ? 23.101 -11.054 -24.262 1.00 59.19 98 MET A C 1
ATOM 808 O O . MET A 1 98 ? 22.097 -11.147 -23.553 1.00 59.19 98 MET A O 1
ATOM 812 N N . LYS A 1 99 ? 23.533 -12.077 -25.012 1.00 58.69 99 LYS A N 1
ATOM 813 C CA . LYS A 1 99 ? 22.791 -13.348 -25.151 1.00 58.69 99 LYS A CA 1
ATOM 814 C C . LYS A 1 99 ? 22.724 -14.154 -23.852 1.00 58.69 99 LYS A C 1
ATOM 816 O O . LYS A 1 99 ? 21.804 -14.942 -23.670 1.00 58.69 99 LYS A O 1
ATOM 821 N N . THR A 1 100 ? 23.654 -13.923 -22.932 1.00 58.84 100 THR A N 1
ATOM 822 C CA . THR A 1 100 ? 23.733 -14.632 -21.649 1.00 58.84 100 THR A CA 1
ATOM 823 C C . THR A 1 100 ? 22.670 -14.157 -20.648 1.00 58.84 100 THR A C 1
ATOM 825 O O . THR A 1 100 ? 22.360 -14.868 -19.698 1.00 58.84 100 THR A O 1
ATOM 828 N N . PHE A 1 101 ? 22.074 -12.976 -20.865 1.00 54.53 101 PHE A N 1
ATOM 829 C CA . PHE A 1 101 ? 21.116 -12.358 -19.937 1.00 54.53 101 PHE A CA 1
ATOM 830 C C . PHE A 1 101 ? 19.643 -12.488 -20.360 1.00 54.53 101 PHE A C 1
ATOM 832 O O . PHE A 1 101 ? 18.754 -12.153 -19.575 1.00 54.53 101 PHE A O 1
ATOM 839 N N . SER A 1 102 ? 19.340 -12.968 -21.571 1.00 55.81 102 SER A N 1
ATOM 840 C CA . SER A 1 102 ? 17.960 -13.067 -22.066 1.00 55.81 102 SER A CA 1
ATOM 841 C C . SER A 1 102 ? 17.262 -14.357 -21.619 1.00 55.81 102 SER A C 1
ATOM 843 O O . SER A 1 102 ? 16.961 -15.225 -22.432 1.00 55.81 102 SER A O 1
ATOM 845 N N . CYS A 1 103 ? 16.973 -14.476 -20.325 1.00 55.16 103 CYS A N 1
ATOM 846 C CA . CYS A 1 103 ? 15.968 -15.408 -19.805 1.00 55.16 103 CYS A CA 1
ATOM 847 C C . CYS A 1 103 ? 14.872 -14.589 -19.113 1.00 55.16 103 CYS A C 1
ATOM 849 O O . CYS A 1 103 ? 14.748 -14.577 -17.891 1.00 55.16 103 CYS A O 1
ATOM 851 N N . LEU A 1 104 ? 14.158 -13.784 -19.904 1.00 63.72 104 LEU A N 1
ATOM 852 C CA . LEU A 1 104 ? 13.081 -12.932 -19.407 1.00 63.72 104 LEU A CA 1
ATOM 853 C C . LEU A 1 104 ? 11.744 -13.601 -19.691 1.00 63.72 104 LEU A C 1
ATOM 855 O O . LEU A 1 104 ? 11.488 -14.015 -20.822 1.00 63.72 104 LEU A O 1
ATOM 859 N N . ASP A 1 105 ? 10.901 -13.670 -18.662 1.00 69.69 105 ASP A N 1
ATOM 860 C CA . ASP A 1 105 ? 9.506 -14.080 -18.795 1.00 69.69 105 ASP A CA 1
ATOM 861 C C . ASP A 1 105 ? 8.826 -13.276 -19.911 1.00 69.69 105 ASP A C 1
ATOM 863 O O . ASP A 1 105 ? 9.056 -12.071 -20.079 1.00 69.69 105 ASP A O 1
ATOM 867 N N . THR A 1 106 ? 7.930 -13.925 -20.652 1.00 81.44 106 THR A N 1
ATOM 868 C CA . THR A 1 106 ? 7.095 -13.210 -21.624 1.00 81.44 106 THR A CA 1
ATOM 869 C C . THR A 1 106 ? 6.228 -12.162 -20.917 1.00 81.44 106 THR A C 1
ATOM 871 O O . THR A 1 106 ? 5.858 -12.306 -19.746 1.00 81.44 106 THR A O 1
ATOM 874 N N . GLU A 1 107 ? 5.834 -11.101 -21.632 1.00 81.94 107 GLU A N 1
ATOM 875 C CA . GLU A 1 107 ? 4.978 -10.063 -21.041 1.00 81.94 107 GLU A CA 1
ATOM 876 C C . GLU A 1 107 ? 3.677 -10.622 -20.454 1.00 81.94 107 GLU A C 1
ATOM 878 O O . GLU A 1 107 ? 3.174 -10.092 -19.459 1.00 81.94 107 GLU A O 1
ATOM 883 N N . GLN A 1 108 ? 3.141 -11.674 -21.073 1.00 85.19 108 GLN A N 1
ATOM 884 C CA . GLN A 1 108 ? 1.914 -12.326 -20.643 1.00 85.19 108 GLN A CA 1
ATOM 885 C C . GLN A 1 108 ? 2.124 -13.101 -19.338 1.00 85.19 108 GLN A C 1
ATOM 887 O O . GLN A 1 108 ? 1.441 -12.810 -18.358 1.00 85.19 108 GLN A O 1
ATOM 892 N N . GLN A 1 109 ? 3.139 -13.971 -19.272 1.00 87.44 109 GLN A N 1
ATOM 893 C CA . GLN A 1 109 ? 3.500 -14.693 -18.042 1.00 87.44 109 GLN A CA 1
ATOM 894 C C . GLN A 1 109 ? 3.733 -13.734 -16.870 1.00 87.44 109 GLN A C 1
ATOM 896 O O . GLN A 1 109 ? 3.263 -13.971 -15.757 1.00 87.44 109 GLN A O 1
ATOM 901 N N . ARG A 1 110 ? 4.378 -12.591 -17.126 1.00 85.44 110 ARG A N 1
ATOM 902 C CA . ARG A 1 110 ? 4.578 -11.544 -16.120 1.00 85.44 110 ARG A CA 1
ATOM 903 C C . ARG A 1 110 ? 3.264 -10.943 -15.624 1.00 85.44 110 ARG A C 1
ATOM 905 O O . ARG A 1 110 ? 3.093 -10.746 -14.420 1.00 85.44 110 ARG A O 1
ATOM 912 N N . LYS A 1 111 ? 2.348 -10.597 -16.536 1.00 89.44 111 LYS A N 1
ATOM 913 C CA . LYS A 1 111 ? 1.031 -10.043 -16.177 1.00 89.44 111 LYS A CA 1
ATOM 914 C C . LYS A 1 111 ? 0.227 -11.042 -15.348 1.00 89.44 111 LYS A C 1
ATOM 916 O O . LYS A 1 111 ? -0.407 -10.624 -14.375 1.00 89.44 111 LYS A O 1
ATOM 921 N N . ASP A 1 112 ? 0.301 -12.321 -15.695 1.00 92.56 112 ASP A N 1
ATOM 922 C CA . ASP A 1 112 ? -0.403 -13.402 -15.006 1.00 92.56 112 ASP A CA 1
ATOM 923 C C . ASP A 1 112 ? 0.183 -13.648 -13.613 1.00 92.56 112 ASP A C 1
ATOM 925 O O . ASP A 1 112 ? -0.560 -13.652 -12.629 1.00 92.56 112 ASP A O 1
ATOM 929 N N . LYS A 1 113 ? 1.514 -13.695 -13.487 1.00 92.19 113 LYS A N 1
ATOM 930 C CA . LYS A 1 113 ? 2.208 -13.777 -12.193 1.00 92.19 113 LYS A CA 1
ATOM 931 C C . LYS A 1 113 ? 1.851 -12.605 -11.278 1.00 92.19 113 LYS A C 1
ATOM 933 O O . LYS A 1 113 ? 1.384 -12.812 -10.161 1.00 92.19 113 LYS A O 1
ATOM 938 N N . LEU A 1 114 ? 1.954 -11.371 -11.782 1.00 94.00 114 LEU A N 1
ATOM 939 C CA . LEU A 1 114 ? 1.561 -10.163 -11.047 1.00 94.00 114 LEU A CA 1
ATOM 940 C C . LEU A 1 114 ? 0.081 -10.198 -10.637 1.00 94.00 114 LEU A C 1
ATOM 942 O O . LEU A 1 114 ? -0.311 -9.649 -9.603 1.00 94.00 114 LEU A O 1
ATOM 946 N N . HIS A 1 115 ? -0.778 -10.791 -11.468 1.00 94.56 115 HIS A N 1
ATOM 947 C CA . HIS A 1 115 ? -2.183 -10.942 -11.137 1.00 94.56 115 HIS A CA 1
ATOM 948 C C . HIS A 1 115 ? -2.413 -11.961 -10.019 1.00 94.56 115 HIS A C 1
ATOM 950 O O . HIS A 1 115 ? -3.196 -11.645 -9.117 1.00 94.56 115 HIS A O 1
ATOM 956 N N . SER A 1 116 ? -1.733 -13.108 -10.069 1.00 96.00 116 SER A N 1
ATOM 957 C CA . SER A 1 116 ? -1.781 -14.149 -9.038 1.00 96.00 116 SER A CA 1
ATOM 958 C C . SER A 1 116 ? -1.294 -13.611 -7.696 1.00 96.00 116 SER A C 1
ATOM 960 O O . SER A 1 116 ? -2.035 -13.647 -6.716 1.00 96.00 116 SER A O 1
ATOM 962 N N . GLU A 1 117 ? -0.118 -12.974 -7.677 1.00 94.75 117 GLU A N 1
ATOM 963 C CA . GLU A 1 117 ? 0.456 -12.351 -6.476 1.00 94.75 117 GLU A CA 1
ATOM 964 C C . GLU A 1 117 ? -0.495 -11.315 -5.863 1.00 94.75 117 GLU A C 1
ATOM 966 O O . GLU A 1 117 ? -0.715 -11.286 -4.652 1.00 94.75 117 GLU A O 1
ATOM 971 N N . TYR A 1 118 ? -1.117 -10.475 -6.699 1.00 96.75 118 TYR A N 1
ATOM 972 C CA . TYR A 1 118 ? -2.122 -9.521 -6.232 1.00 96.75 118 TYR A CA 1
ATOM 973 C C . TYR A 1 118 ? -3.329 -10.217 -5.589 1.00 96.75 118 TYR A C 1
ATOM 975 O O . TYR A 1 118 ? -3.812 -9.752 -4.558 1.00 96.75 118 TYR A O 1
ATOM 983 N N . LYS A 1 119 ? -3.831 -11.305 -6.185 1.00 96.75 119 LYS A N 1
ATOM 984 C CA . LYS A 1 119 ? -5.020 -12.015 -5.691 1.00 96.75 119 LYS A CA 1
ATOM 985 C C . LYS A 1 119 ? -4.755 -12.737 -4.374 1.00 96.75 119 LYS A C 1
ATOM 987 O O . LYS A 1 119 ? -5.590 -12.681 -3.472 1.00 96.75 119 LYS A O 1
ATOM 992 N N . GLU A 1 120 ? -3.589 -13.355 -4.233 1.00 96.12 120 GLU A N 1
ATOM 993 C CA . GLU A 1 120 ? -3.154 -13.951 -2.967 1.00 96.12 120 GLU A CA 1
ATOM 994 C C . GLU A 1 120 ? -3.018 -12.894 -1.868 1.00 96.12 120 GLU A C 1
ATOM 996 O O . GLU A 1 120 ? -3.516 -13.079 -0.753 1.00 96.12 120 GLU A O 1
ATOM 1001 N N . LEU A 1 121 ? -2.408 -11.754 -2.201 1.00 95.75 121 LEU A N 1
ATOM 1002 C CA . LEU A 1 121 ? -2.225 -10.645 -1.273 1.00 95.75 121 LEU A CA 1
ATOM 1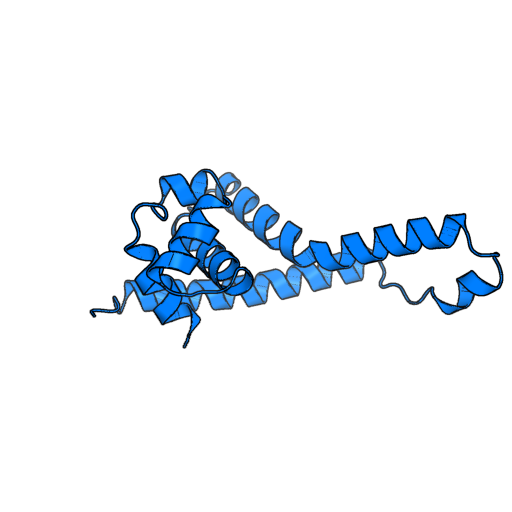003 C C . LEU A 1 121 ? -3.562 -10.037 -0.832 1.00 95.75 121 LEU A C 1
ATOM 1005 O O . LEU A 1 121 ? -3.779 -9.830 0.359 1.00 95.75 121 LEU A O 1
ATOM 1009 N N . GLU A 1 122 ? -4.473 -9.795 -1.775 1.00 95.75 122 GLU A N 1
ATOM 1010 C CA . GLU A 1 122 ? -5.828 -9.310 -1.505 1.00 95.75 122 GLU A CA 1
ATOM 1011 C C . GLU A 1 122 ? -6.576 -10.253 -0.557 1.00 95.75 122 GLU A C 1
ATOM 1013 O O . GLU A 1 122 ? -7.128 -9.808 0.448 1.00 95.75 122 GLU A O 1
ATOM 1018 N N . LYS A 1 123 ? -6.532 -11.566 -0.816 1.00 96.25 123 LYS A N 1
ATOM 1019 C CA . LYS A 1 123 ? -7.148 -12.574 0.058 1.00 96.25 123 LYS A CA 1
ATOM 1020 C C . LYS A 1 123 ? -6.556 -12.539 1.468 1.00 96.25 123 LYS A C 1
ATOM 1022 O O . LYS A 1 123 ? -7.294 -12.660 2.445 1.00 96.25 123 LYS A O 1
ATOM 1027 N N . ALA A 1 124 ? -5.240 -12.376 1.591 1.00 95.12 124 ALA A N 1
ATOM 1028 C CA . ALA A 1 124 ? -4.584 -12.252 2.889 1.00 95.12 124 ALA A CA 1
ATOM 1029 C C . ALA A 1 124 ? -5.018 -10.977 3.629 1.00 95.12 124 ALA A C 1
ATOM 1031 O O . ALA A 1 124 ? -5.307 -11.032 4.823 1.00 95.12 124 ALA A O 1
ATOM 1032 N N . TYR A 1 125 ? -5.114 -9.848 2.927 1.00 95.50 125 TYR A N 1
ATOM 1033 C CA . TYR A 1 125 ? -5.544 -8.577 3.508 1.00 95.50 125 TYR A CA 1
ATOM 1034 C C . TYR A 1 125 ? -7.005 -8.602 3.958 1.00 95.50 125 TYR A C 1
ATOM 1036 O O . TYR A 1 125 ? -7.296 -8.144 5.059 1.00 95.50 125 TYR A O 1
ATOM 1044 N N . LEU A 1 126 ? -7.907 -9.192 3.168 1.00 94.69 126 LEU A N 1
ATOM 1045 C CA . LEU A 1 126 ? -9.319 -9.336 3.539 1.00 94.69 126 LEU A CA 1
ATOM 1046 C C . LEU A 1 126 ? -9.488 -10.109 4.850 1.00 94.69 126 LEU A C 1
ATOM 1048 O O . LEU A 1 126 ? -10.224 -9.658 5.722 1.00 94.69 126 LEU A O 1
ATOM 1052 N N . LYS A 1 127 ? -8.732 -11.198 5.042 1.00 94.56 127 LYS A N 1
ATOM 1053 C CA . LYS A 1 127 ? -8.729 -11.950 6.309 1.00 94.56 127 LYS A CA 1
ATOM 1054 C C . LYS A 1 127 ? -8.277 -11.101 7.497 1.00 94.56 127 LYS A C 1
ATOM 1056 O O . LYS A 1 127 ? -8.800 -11.250 8.597 1.00 94.56 127 LYS A O 1
ATOM 1061 N N . VAL A 1 128 ? -7.284 -10.229 7.301 1.00 94.69 128 VAL A N 1
ATOM 1062 C CA . VAL A 1 128 ? -6.824 -9.317 8.360 1.00 94.69 128 VAL A CA 1
ATOM 1063 C C . VAL A 1 128 ? -7.907 -8.292 8.681 1.00 94.69 128 VAL A C 1
ATOM 1065 O O . VAL A 1 128 ? -8.212 -8.101 9.851 1.00 94.69 128 VAL A O 1
ATOM 1068 N N . ILE A 1 129 ? -8.526 -7.683 7.667 1.00 92.75 129 ILE A N 1
ATOM 1069 C CA . ILE A 1 129 ? -9.603 -6.696 7.846 1.00 92.75 129 ILE A CA 1
ATOM 1070 C C . ILE A 1 129 ? -10.790 -7.314 8.583 1.00 92.75 129 ILE A C 1
ATOM 1072 O O . ILE A 1 129 ? -11.295 -6.721 9.530 1.00 92.75 129 ILE A O 1
ATOM 1076 N N . GLU A 1 130 ? -11.221 -8.504 8.167 1.00 92.81 130 GLU A N 1
ATOM 1077 C CA . GLU A 1 130 ? -12.302 -9.246 8.815 1.00 92.81 130 GLU A CA 1
ATOM 1078 C C . GLU A 1 130 ? -11.978 -9.516 10.286 1.00 92.81 130 GLU A C 1
ATOM 1080 O O . GLU A 1 130 ? -12.783 -9.228 11.168 1.00 92.81 130 GLU A O 1
ATOM 1085 N N . ARG A 1 131 ? -10.754 -9.971 10.570 1.00 92.06 131 ARG A N 1
ATOM 1086 C CA . ARG A 1 131 ? -10.309 -10.212 11.942 1.00 92.06 131 ARG A CA 1
ATOM 1087 C C . ARG A 1 131 ? -10.293 -8.938 12.789 1.00 92.06 131 ARG A C 1
ATOM 1089 O O . ARG A 1 131 ? -10.739 -8.996 13.924 1.00 92.06 131 ARG A O 1
ATOM 1096 N N . VAL A 1 132 ? -9.799 -7.816 12.260 1.00 90.31 132 VAL A N 1
ATOM 1097 C CA . VAL A 1 132 ? -9.763 -6.525 12.979 1.00 90.31 132 VAL A CA 1
ATOM 1098 C C . VAL A 1 132 ? -11.171 -5.992 13.252 1.00 90.31 132 VAL A C 1
ATOM 1100 O O . VAL A 1 132 ? -11.400 -5.400 14.300 1.00 90.31 132 VAL A O 1
ATOM 1103 N N . LYS A 1 133 ? -12.120 -6.213 12.333 1.00 86.62 133 LYS A N 1
ATOM 1104 C CA . LYS A 1 133 ? -13.526 -5.830 12.524 1.00 86.62 133 LYS A CA 1
ATOM 1105 C C . LYS A 1 133 ? -14.225 -6.684 13.581 1.00 86.62 133 LYS A C 1
ATOM 1107 O O . LYS A 1 133 ? -14.968 -6.141 14.387 1.00 86.62 133 LYS A O 1
ATOM 1112 N N . ASN A 1 134 ? -13.989 -7.996 13.567 1.00 87.19 134 ASN A N 1
ATOM 1113 C CA . ASN A 1 134 ? -14.647 -8.933 14.481 1.00 87.19 134 ASN A CA 1
ATOM 1114 C C . ASN A 1 134 ? -14.012 -8.941 15.878 1.00 87.19 134 ASN A C 1
ATOM 1116 O O . ASN A 1 134 ? -14.694 -9.211 16.860 1.00 87.19 134 ASN A O 1
ATOM 1120 N N . TYR A 1 135 ? -12.715 -8.647 15.961 1.00 84.75 135 TYR A N 1
ATOM 1121 C CA . TYR A 1 135 ? -11.953 -8.597 17.202 1.00 84.75 135 TYR A CA 1
ATOM 1122 C C . TYR A 1 135 ? -11.087 -7.335 17.186 1.00 84.75 135 TYR A C 1
ATOM 1124 O O . TYR A 1 135 ? -9.953 -7.372 16.702 1.00 84.75 135 TYR A O 1
ATOM 1132 N N . PRO A 1 136 ? -11.608 -6.194 17.660 1.00 73.56 136 PRO A N 1
ATOM 1133 C CA . PRO A 1 136 ? -10.796 -5.004 17.853 1.00 73.56 136 PRO A CA 1
ATOM 1134 C C . PRO A 1 136 ? -9.683 -5.324 18.855 1.00 73.56 136 PRO A C 1
ATOM 1136 O O . PRO A 1 136 ? -9.935 -5.898 19.911 1.00 73.56 136 PRO A O 1
ATOM 1139 N N . PHE A 1 137 ? -8.437 -4.982 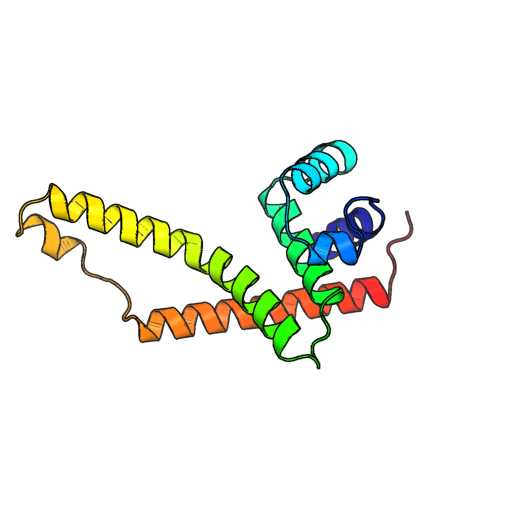18.529 1.00 71.69 137 PHE A N 1
ATOM 1140 C CA . PHE A 1 137 ? -7.341 -5.131 19.482 1.00 71.69 137 PHE A CA 1
ATOM 1141 C C . PHE A 1 137 ? -7.475 -4.048 20.561 1.00 71.69 137 PHE A C 1
ATOM 1143 O O . PHE A 1 137 ? -7.133 -2.879 20.335 1.00 71.69 137 PHE A O 1
ATOM 1150 N N . GLU A 1 138 ? -8.030 -4.430 21.705 1.00 61.78 138 GLU A N 1
ATOM 1151 C CA . GLU A 1 138 ? -8.036 -3.634 22.929 1.00 61.78 138 GLU A CA 1
ATOM 1152 C C . GLU A 1 138 ? -6.664 -3.773 23.595 1.00 61.78 138 GLU A C 1
ATOM 1154 O O . GLU A 1 138 ? -6.147 -4.880 23.744 1.00 61.78 138 GLU A O 1
ATOM 1159 N N . ASN A 1 139 ? -6.046 -2.629 23.885 1.00 54.50 139 ASN A N 1
ATOM 1160 C CA . ASN A 1 139 ? -4.753 -2.507 24.555 1.00 54.50 139 ASN A CA 1
ATOM 1161 C C . ASN A 1 139 ? -5.005 -1.774 25.866 1.00 54.50 139 ASN A C 1
ATOM 1163 O O . ASN A 1 139 ? -5.748 -0.766 25.783 1.00 54.50 139 ASN A O 1
#

Secondary structure (DSSP, 8-state):
-HHHHHHHHHTTSGGGSHHHHHH---HHHHHHHHHHH---HHHHHHHHHHHHHHHS-TT-HHHHHHHHHHHHHHHTHHHHHHHHHHHHHTTTS-HHHHTTS--PPPHHHHHHHHHHHHHHHHHHHHHHHHHHHHS----

Foldseek 3Di:
DVLLVLLLVLPPDPCLDLVNLLVHDDVVQQVVCCVPVVDHPVSSVLSSLLSNLVSFDPVPPVSVVVSLCVLLCVVCVVVVVVVVVLVVCVVPDDPVVNVVPPPDDDPVVVVVVSVVVSVVSSVVSVVSSVCCVVDRDDD

pLDDT: mean 87.88, std 10.47, range [54.5, 96.75]

InterPro domains:
  IPR013523 Histone acetyltransferase HAT1, C-terminal [G3DSA:1.10.10.390] (4-57)
  IPR017380 Histone acetyltransferase type B, catalytic subunit [PTHR12046] (1-133)
  IPR048776 Histone acetyltransferase type B catalytic subunit, C-terminal [PF21183] (2-53)

Organism: Diaphorina citri (NCBI:txid121845)

Radius of gyration: 18.69 Å; chains: 1; bounding box: 48×27×53 Å

Sequence (139 aa):
MRDYVDVSNCAKLTGWSKEQLVAGYTPAMEKQVYEELKLCKKQARRVYEILRLGATNMNNSSEYKQYRLLVKNRLNAPHQKDVNYQKRLNKVLKPEEMKTFSCLDTEQQRKDKLHSEYKELEKAYLKVIERVKNYPFEN